Protein AF-A0A7J3IFN7-F1 (afdb_monomer_lite)

Radius of gyration: 14.39 Å; chains: 1; bounding box: 37×24×36 Å

Secondary structure (DSSP, 8-state):
--HHHHHHHHHHHGGGSPPPP--TTHHHHHHHTHHHH-SS-GGGGGSS-HHHHHHHHHHHHHHS--TTS--

Structure (mmCIF, N/CA/C/O backbone):
data_AF-A0A7J3IFN7-F1
#
_entry.id   AF-A0A7J3IFN7-F1
#
loop_
_atom_site.group_PDB
_atom_site.id
_atom_site.type_symbol
_atom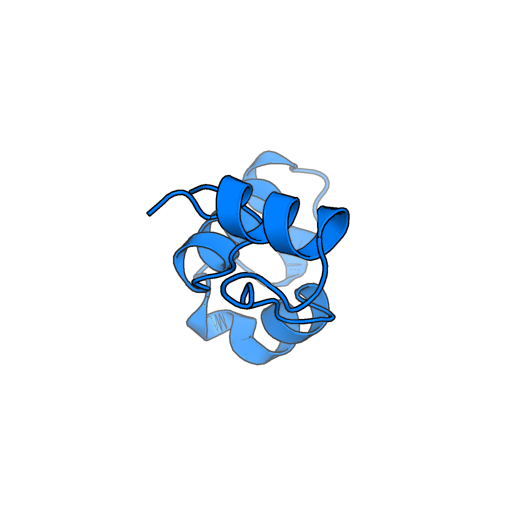_site.label_atom_id
_atom_site.label_alt_id
_atom_site.label_comp_id
_atom_site.label_asym_id
_atom_site.label_entity_id
_atom_site.label_seq_id
_atom_site.pdbx_PDB_ins_code
_atom_site.Cartn_x
_atom_site.Cartn_y
_atom_site.Cartn_z
_atom_site.occupancy
_atom_site.B_iso_or_equiv
_atom_site.auth_seq_id
_atom_site.auth_comp_id
_atom_site.auth_asym_id
_atom_site.auth_atom_id
_atom_site.pdbx_PDB_model_num
ATOM 1 N N . MET A 1 1 ? -11.488 13.946 3.938 1.00 52.34 1 MET A N 1
ATOM 2 C CA . MET A 1 1 ? -11.934 13.753 5.337 1.00 52.34 1 MET A CA 1
ATOM 3 C C . MET A 1 1 ? -10.764 13.092 6.045 1.00 52.34 1 MET A C 1
ATOM 5 O O . MET A 1 1 ? -10.180 12.221 5.429 1.00 52.34 1 MET A O 1
ATOM 9 N N . ASP A 1 2 ? -10.335 13.574 7.212 1.00 78.81 2 ASP A N 1
ATOM 10 C CA . ASP A 1 2 ? -9.039 13.213 7.819 1.00 78.81 2 ASP A CA 1
ATOM 11 C C . ASP A 1 2 ? -8.970 11.707 8.184 1.00 78.81 2 ASP A C 1
ATOM 13 O O . ASP A 1 2 ? -9.527 11.281 9.200 1.00 78.81 2 ASP A O 1
ATOM 17 N N . SER A 1 3 ? -8.351 10.898 7.312 1.00 77.38 3 SER A N 1
ATOM 18 C CA . SER A 1 3 ? -8.176 9.443 7.457 1.00 77.38 3 SER A CA 1
ATOM 19 C C . SER A 1 3 ? -7.453 9.087 8.758 1.00 77.38 3 SER A C 1
ATOM 21 O O . SER A 1 3 ? -7.897 8.220 9.517 1.00 77.38 3 SER A O 1
ATOM 23 N N . LYS A 1 4 ? -6.416 9.860 9.101 1.00 78.62 4 LYS A N 1
ATOM 24 C CA . LYS A 1 4 ? -5.665 9.721 10.350 1.00 78.62 4 LYS A CA 1
ATOM 25 C C . LYS A 1 4 ? -6.558 9.929 11.569 1.00 78.62 4 LYS A C 1
ATOM 27 O O . LYS A 1 4 ? -6.456 9.168 12.533 1.00 78.62 4 LYS A O 1
ATOM 32 N N . ARG A 1 5 ? -7.470 10.907 11.536 1.00 83.62 5 ARG A N 1
ATOM 33 C CA . ARG A 1 5 ? -8.463 11.095 12.609 1.00 83.62 5 ARG A CA 1
ATOM 34 C C . ARG A 1 5 ? -9.345 9.856 12.791 1.00 83.62 5 ARG A C 1
ATOM 36 O O . ARG A 1 5 ? -9.495 9.416 13.928 1.00 83.62 5 ARG A O 1
ATOM 43 N N . ARG A 1 6 ? -9.892 9.277 11.711 1.00 80.00 6 ARG A N 1
ATOM 44 C CA . ARG A 1 6 ? -10.745 8.067 11.788 1.00 80.00 6 ARG A CA 1
ATOM 45 C C . ARG A 1 6 ? -10.000 6.888 12.411 1.00 80.00 6 ARG A C 1
ATOM 47 O O . ARG A 1 6 ? -10.522 6.216 13.296 1.00 80.00 6 ARG A O 1
ATOM 54 N N . MET A 1 7 ? -8.750 6.687 12.005 1.00 80.94 7 MET A N 1
ATOM 55 C CA . MET A 1 7 ? -7.892 5.640 12.553 1.00 80.94 7 MET A CA 1
ATOM 56 C C . MET A 1 7 ? -7.619 5.843 14.055 1.00 80.94 7 MET A C 1
ATOM 58 O O . MET A 1 7 ? -7.785 4.913 14.846 1.00 80.94 7 MET A O 1
ATOM 62 N N . LEU A 1 8 ? -7.279 7.067 14.476 1.00 82.25 8 LEU A N 1
ATOM 63 C CA . LEU A 1 8 ? -7.029 7.388 15.887 1.00 82.25 8 LEU A CA 1
ATOM 64 C C . LEU A 1 8 ? -8.284 7.254 16.761 1.00 82.25 8 LEU A C 1
ATOM 66 O O . LEU A 1 8 ? -8.196 6.776 17.896 1.00 82.25 8 LEU A O 1
ATOM 70 N N . GLU A 1 9 ? -9.451 7.655 16.258 1.00 85.75 9 GLU A N 1
ATOM 71 C CA . GLU A 1 9 ? -10.727 7.499 16.963 1.00 85.75 9 GLU A CA 1
ATOM 72 C C . GLU A 1 9 ? -11.074 6.022 17.167 1.00 85.75 9 GLU A C 1
ATOM 74 O O . GLU A 1 9 ? -11.354 5.626 18.299 1.00 85.75 9 GLU A O 1
ATOM 79 N N . ALA A 1 10 ? -10.942 5.191 16.130 1.00 82.62 10 ALA A N 1
ATOM 80 C CA . ALA A 1 10 ? -11.214 3.759 16.231 1.00 82.62 10 ALA A CA 1
ATOM 81 C C . ALA A 1 10 ? -10.266 3.036 17.205 1.00 82.62 10 ALA A C 1
ATOM 83 O O . ALA A 1 10 ? -10.706 2.177 17.968 1.00 82.62 10 ALA A O 1
ATOM 84 N N . ILE A 1 11 ? -8.977 3.397 17.236 1.00 80.81 11 ILE A N 1
ATOM 85 C CA . ILE A 1 11 ? -8.012 2.814 18.187 1.00 80.81 11 ILE A CA 1
ATOM 86 C C . ILE A 1 11 ? -8.306 3.253 19.627 1.00 80.81 11 ILE A C 1
ATOM 88 O O . ILE A 1 11 ? -8.190 2.451 20.552 1.00 80.81 11 ILE A O 1
ATOM 92 N N . SER A 1 12 ? -8.651 4.526 19.833 1.00 84.94 12 SER A N 1
ATOM 93 C CA . SER A 1 12 ? -8.789 5.101 21.180 1.00 84.94 12 SER A CA 1
ATOM 94 C C . SER A 1 12 ? -10.157 4.872 21.821 1.00 84.94 12 SER A C 1
ATOM 96 O O . SER A 1 12 ? -10.236 4.730 23.040 1.00 84.94 12 SER A O 1
ATOM 98 N N . ARG A 1 13 ? -11.227 4.848 21.021 1.00 84.12 13 ARG A N 1
ATOM 99 C CA . ARG A 1 13 ? -12.625 4.768 21.481 1.00 84.12 13 ARG A CA 1
ATOM 100 C C . ARG A 1 13 ? -13.346 3.512 20.996 1.00 84.12 13 ARG A C 1
ATOM 102 O O . ARG A 1 13 ? -14.487 3.274 21.378 1.00 84.12 13 ARG A O 1
ATOM 109 N N . GLY A 1 14 ? -12.701 2.689 20.171 1.00 71.19 14 GLY A N 1
ATOM 110 C CA . GLY A 1 14 ? -13.322 1.497 19.608 1.00 71.19 14 GLY A CA 1
ATOM 111 C C . GLY A 1 14 ? -14.437 1.835 18.614 1.00 71.19 14 GLY A C 1
ATOM 112 O O . GLY A 1 14 ? -14.361 2.803 17.859 1.00 71.19 14 GLY A O 1
ATOM 113 N N . LEU A 1 15 ? -15.490 1.015 18.613 1.00 67.38 15 LEU A N 1
ATOM 114 C CA . LEU A 1 15 ? -16.557 1.019 17.599 1.00 67.38 15 LEU A CA 1
ATOM 115 C C . LEU A 1 15 ? -17.576 2.173 17.755 1.00 67.38 15 LEU A C 1
ATOM 117 O O . LEU A 1 15 ? -18.614 2.161 17.100 1.00 67.38 15 LEU A O 1
ATOM 121 N N . GLU A 1 16 ? -17.324 3.145 18.639 1.00 74.00 16 GLU A N 1
ATOM 122 C CA . GLU A 1 16 ? -18.191 4.320 18.844 1.00 74.00 16 GLU A CA 1
ATOM 123 C C . GLU A 1 16 ? -18.053 5.380 17.728 1.00 74.00 16 GLU A C 1
ATOM 125 O O . GLU A 1 16 ? -18.788 6.367 17.714 1.00 74.00 16 GLU A O 1
ATOM 130 N N . SER A 1 17 ? -17.111 5.191 16.798 1.00 69.00 17 SER A N 1
ATOM 131 C CA . SER A 1 17 ? -16.795 6.099 15.684 1.00 69.00 17 SER A CA 1
ATOM 132 C C . SER A 1 17 ? -16.928 5.407 14.320 1.00 69.00 17 SER A C 1
ATOM 134 O O . SER A 1 17 ? -17.195 4.207 14.249 1.00 69.00 17 SER A O 1
ATOM 136 N N . GLU A 1 18 ? -16.775 6.161 13.224 1.00 72.62 18 GLU A N 1
ATOM 137 C CA . GLU A 1 18 ? -16.706 5.583 11.874 1.00 72.62 18 GLU A CA 1
ATOM 138 C C . GLU A 1 18 ? -15.578 4.542 11.776 1.00 72.62 18 GLU A C 1
ATOM 140 O O . GLU A 1 18 ? -14.482 4.745 12.298 1.00 72.62 18 GLU A O 1
ATOM 145 N N . PHE A 1 19 ? -15.833 3.431 11.081 1.00 72.38 19 PHE A N 1
ATOM 146 C CA . PHE A 1 19 ? -14.841 2.372 10.908 1.00 72.38 19 PHE A CA 1
ATOM 147 C C . PHE A 1 19 ? -13.792 2.755 9.859 1.00 72.38 19 PHE A C 1
ATOM 149 O O . PHE A 1 19 ? -14.178 3.036 8.723 1.00 72.38 19 PHE A O 1
ATOM 156 N N . PRO A 1 20 ? -12.487 2.711 10.183 1.00 75.12 20 PRO A N 1
ATOM 157 C CA . PRO A 1 20 ? -11.448 2.859 9.178 1.00 75.12 20 PRO A CA 1
ATOM 158 C C . PRO A 1 20 ? -11.396 1.616 8.280 1.00 75.12 20 PRO A C 1
ATOM 160 O O . PRO A 1 20 ? -11.510 0.482 8.756 1.00 75.12 20 PRO A O 1
ATOM 163 N N . VAL A 1 21 ? -11.170 1.821 6.986 1.00 72.38 21 VAL A N 1
ATOM 164 C CA . VAL A 1 21 ? -10.905 0.754 6.020 1.00 72.38 21 VAL A CA 1
ATOM 165 C C . VAL A 1 21 ? -9.411 0.439 6.015 1.00 72.38 21 VAL A C 1
ATOM 167 O O . VAL A 1 21 ? -8.568 1.303 5.769 1.00 72.38 21 VAL A O 1
ATOM 170 N N . VAL A 1 22 ? -9.077 -0.826 6.278 1.00 74.50 22 VAL A N 1
ATOM 171 C CA . VAL A 1 22 ? -7.703 -1.342 6.240 1.00 74.50 22 VAL A CA 1
ATOM 172 C C . VAL A 1 22 ? -7.681 -2.653 5.460 1.00 74.50 22 VAL A C 1
ATOM 174 O O . VAL A 1 22 ? -8.511 -3.530 5.696 1.00 74.50 22 VAL A O 1
ATOM 177 N N . ILE A 1 23 ? -6.704 -2.810 4.563 1.00 75.25 23 ILE A N 1
ATOM 178 C CA . ILE A 1 23 ? -6.416 -4.085 3.900 1.00 75.25 23 ILE A CA 1
ATOM 179 C C . ILE A 1 23 ? -5.266 -4.758 4.657 1.00 75.25 23 ILE A C 1
ATOM 181 O O . ILE A 1 23 ? -4.142 -4.248 4.637 1.00 75.25 23 ILE A O 1
ATOM 185 N N . PRO A 1 24 ? -5.500 -5.886 5.349 1.00 79.62 24 PRO A N 1
ATOM 186 C CA . PRO A 1 24 ? -4.412 -6.637 5.954 1.00 79.62 24 PRO A CA 1
ATOM 187 C C . PRO A 1 24 ? -3.513 -7.230 4.860 1.00 79.62 24 PRO A C 1
ATOM 189 O O . PRO A 1 24 ? -3.979 -7.590 3.783 1.00 79.62 24 PRO A O 1
ATOM 192 N N . TYR A 1 25 ? -2.218 -7.368 5.156 1.00 87.50 25 TYR A N 1
ATOM 193 C CA . TYR A 1 25 ? -1.227 -7.951 4.241 1.00 87.50 25 TYR A CA 1
ATOM 194 C C . TYR A 1 25 ? -1.106 -7.219 2.892 1.00 87.50 25 TYR A C 1
ATOM 196 O O . TYR A 1 25 ? -1.063 -7.852 1.836 1.00 87.50 25 TYR A O 1
ATOM 204 N N . THR A 1 26 ? -0.972 -5.890 2.921 1.00 89.56 26 THR A N 1
ATOM 205 C CA . THR A 1 26 ? -0.788 -5.053 1.719 1.00 89.56 26 THR A CA 1
ATOM 206 C C . THR A 1 26 ? 0.338 -5.527 0.796 1.00 89.56 26 THR A C 1
ATOM 208 O O . THR A 1 26 ? 0.216 -5.402 -0.415 1.00 89.56 26 THR A O 1
ATOM 211 N N . GLY A 1 27 ? 1.395 -6.153 1.324 1.00 89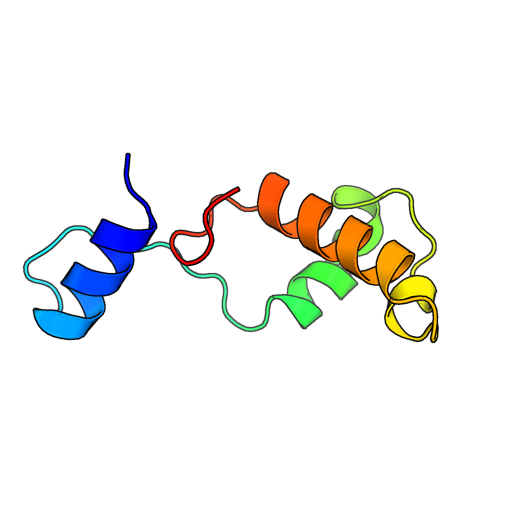.62 27 GLY A N 1
ATOM 212 C CA . GLY A 1 27 ? 2.455 -6.750 0.502 1.00 89.62 27 GLY A CA 1
ATOM 213 C C . GLY A 1 27 ? 2.008 -7.956 -0.339 1.00 89.62 27 GLY A C 1
ATOM 214 O O . GLY A 1 27 ? 2.502 -8.137 -1.449 1.00 89.62 27 GLY A O 1
ATOM 215 N N . ILE A 1 28 ? 1.067 -8.773 0.153 1.00 92.19 28 ILE A N 1
ATOM 216 C CA . ILE A 1 28 ? 0.470 -9.869 -0.632 1.00 92.19 28 ILE A CA 1
ATOM 217 C C . ILE A 1 28 ? -0.455 -9.282 -1.698 1.00 92.19 28 ILE A C 1
ATOM 219 O O . ILE A 1 28 ? -0.365 -9.678 -2.855 1.00 92.19 28 ILE A O 1
ATOM 223 N N . PHE A 1 29 ? -1.276 -8.295 -1.325 1.00 92.50 29 PHE A N 1
ATOM 224 C CA . PHE A 1 29 ? -2.130 -7.577 -2.271 1.00 92.50 29 PHE A CA 1
ATOM 225 C C . PHE A 1 29 ? -1.308 -6.949 -3.410 1.00 92.50 29 PHE A C 1
ATOM 227 O O . PHE A 1 29 ? -1.606 -7.175 -4.578 1.00 92.50 29 PHE A O 1
ATOM 234 N N . LEU A 1 30 ? -0.226 -6.236 -3.077 1.00 93.69 30 LEU A N 1
ATOM 235 C CA . LEU A 1 30 ? 0.688 -5.636 -4.050 1.00 93.69 30 LEU A CA 1
ATOM 236 C C . LEU A 1 30 ? 1.305 -6.684 -4.985 1.00 93.69 30 LEU A C 1
ATOM 238 O O . LEU A 1 30 ? 1.405 -6.450 -6.183 1.00 93.69 30 LEU A O 1
ATOM 242 N N . ARG A 1 31 ? 1.714 -7.843 -4.455 1.00 93.75 31 ARG A N 1
ATOM 243 C CA . ARG A 1 31 ? 2.263 -8.941 -5.265 1.00 93.75 31 ARG A CA 1
ATOM 244 C C . ARG A 1 31 ? 1.238 -9.465 -6.273 1.00 93.75 31 ARG A C 1
ATOM 246 O O . ARG A 1 31 ? 1.598 -9.705 -7.420 1.00 93.75 31 ARG A O 1
ATOM 253 N N . ASP A 1 32 ? 0.001 -9.670 -5.833 1.00 95.12 32 ASP A N 1
ATOM 254 C CA . ASP A 1 32 ? -1.035 -10.332 -6.632 1.00 95.12 32 ASP A CA 1
ATOM 255 C C . ASP A 1 32 ? -1.684 -9.387 -7.659 1.00 95.12 32 ASP A C 1
ATOM 257 O O . ASP A 1 32 ? -2.156 -9.851 -8.693 1.00 95.12 32 ASP A O 1
ATOM 261 N N . HIS A 1 33 ? -1.634 -8.072 -7.419 1.00 94.81 33 HIS A N 1
ATOM 262 C CA . HIS A 1 33 ? -2.186 -7.025 -8.291 1.00 94.81 33 HIS A CA 1
ATOM 263 C C . HIS A 1 33 ? -1.109 -6.107 -8.886 1.00 94.81 33 HIS A C 1
ATOM 265 O O . HIS A 1 33 ? -1.378 -4.952 -9.210 1.00 94.81 33 HIS A O 1
ATOM 271 N N . TRP A 1 34 ? 0.124 -6.602 -9.014 1.00 96.25 34 TRP A N 1
ATOM 272 C CA . TRP A 1 34 ? 1.295 -5.789 -9.351 1.00 96.25 34 TRP A CA 1
ATOM 273 C C . TRP A 1 34 ? 1.080 -4.883 -10.576 1.00 96.25 34 TRP A C 1
ATOM 275 O O . TRP A 1 34 ? 1.252 -3.669 -10.492 1.00 96.25 34 TRP A O 1
ATOM 285 N N . GLU A 1 35 ? 0.633 -5.469 -11.689 1.00 96.19 35 GLU A N 1
ATOM 286 C CA . GLU A 1 35 ? 0.410 -4.764 -12.961 1.00 96.19 35 GLU A CA 1
ATOM 287 C C . GLU A 1 35 ? -0.782 -3.790 -12.921 1.00 96.19 35 GLU A C 1
ATOM 289 O O . GLU A 1 35 ? -0.878 -2.894 -13.756 1.00 96.19 35 GLU A O 1
ATOM 294 N N . GLU A 1 36 ? -1.696 -3.940 -11.957 1.00 95.56 36 GLU A N 1
ATOM 295 C CA . GLU A 1 36 ? -2.828 -3.026 -11.757 1.00 95.56 36 GLU A CA 1
ATOM 296 C C . GLU A 1 36 ? -2.454 -1.801 -10.912 1.00 95.56 36 GLU A C 1
ATOM 298 O O . GLU A 1 36 ? -3.201 -0.818 -10.879 1.00 95.56 36 GLU A O 1
ATOM 303 N N . ILE A 1 37 ? -1.333 -1.885 -10.191 1.00 95.31 37 ILE A N 1
ATOM 304 C CA . ILE A 1 37 ? -0.889 -0.881 -9.225 1.00 95.31 37 ILE A CA 1
ATOM 305 C C . ILE A 1 37 ? 0.215 -0.013 -9.817 1.00 95.31 37 ILE A C 1
ATOM 307 O O . ILE A 1 37 ? 0.151 1.205 -9.688 1.00 95.31 37 ILE A O 1
ATOM 311 N N . THR A 1 38 ? 1.214 -0.616 -10.463 1.00 95.62 38 THR A N 1
ATOM 312 C CA . THR A 1 38 ? 2.402 0.102 -10.930 1.00 95.62 38 THR A CA 1
ATOM 313 C C . THR A 1 38 ? 2.957 -0.492 -12.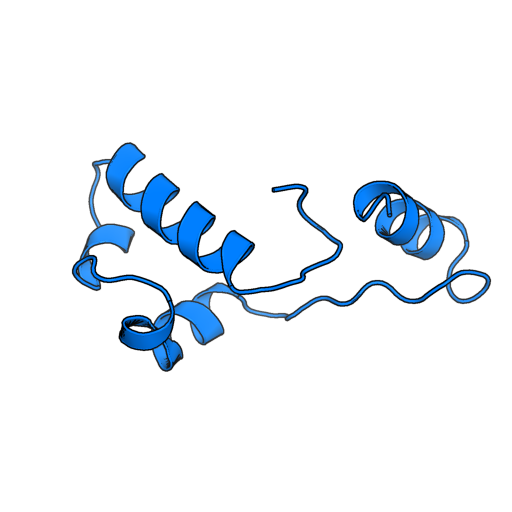226 1.00 95.62 38 THR A C 1
ATOM 315 O O . THR A 1 38 ? 2.784 -1.675 -12.520 1.00 95.62 38 THR A O 1
ATOM 318 N N . ASP A 1 39 ? 3.654 0.329 -13.009 1.00 95.81 39 ASP A N 1
ATOM 319 C CA . ASP A 1 39 ? 4.341 -0.081 -14.241 1.00 95.81 39 ASP A CA 1
ATOM 320 C C . ASP A 1 39 ? 5.800 -0.515 -14.001 1.00 95.81 39 ASP A C 1
ATOM 322 O O . ASP A 1 39 ? 6.510 -0.935 -14.923 1.00 95.81 39 ASP A O 1
ATOM 326 N N . LYS A 1 40 ? 6.268 -0.432 -12.751 1.00 95.31 40 LYS A N 1
ATOM 327 C CA . LYS A 1 40 ? 7.629 -0.808 -12.372 1.00 95.31 40 LYS A CA 1
ATOM 328 C C . LYS A 1 40 ? 7.831 -2.324 -12.455 1.00 95.31 40 LYS A C 1
ATOM 330 O O . LYS A 1 40 ? 6.902 -3.093 -12.234 1.00 95.31 40 LYS A O 1
ATOM 335 N N . PRO A 1 41 ? 9.062 -2.809 -12.686 1.00 94.69 41 PRO A N 1
ATOM 336 C CA . PRO A 1 41 ? 9.344 -4.240 -12.599 1.00 94.69 41 PRO A CA 1
ATOM 337 C C . PRO A 1 41 ? 9.137 -4.794 -11.178 1.00 94.69 41 PRO A C 1
ATOM 339 O O . PRO A 1 41 ? 9.609 -4.197 -10.214 1.00 94.69 41 PRO A O 1
ATOM 342 N N . TRP A 1 42 ? 8.540 -5.983 -11.040 1.00 93.12 42 TRP A N 1
ATOM 343 C CA . TRP A 1 42 ? 8.264 -6.627 -9.737 1.00 93.12 42 TRP A CA 1
ATOM 344 C C . TRP A 1 42 ? 9.483 -6.752 -8.813 1.00 93.12 42 TRP A C 1
ATOM 346 O O . TRP A 1 42 ? 9.377 -6.656 -7.589 1.00 93.12 42 TRP A O 1
ATOM 356 N N . TRP A 1 43 ? 10.674 -6.929 -9.389 1.00 92.62 43 TRP A N 1
ATOM 357 C CA . TRP A 1 43 ? 11.916 -7.080 -8.631 1.00 92.62 43 TRP A CA 1
ATOM 358 C C . TRP A 1 43 ? 12.388 -5.773 -7.977 1.00 92.62 43 TRP A C 1
ATOM 360 O O . TRP A 1 43 ? 13.316 -5.809 -7.167 1.00 92.62 43 TRP A O 1
ATOM 370 N N . VAL A 1 44 ? 11.753 -4.627 -8.264 1.00 94.56 44 VAL A N 1
ATOM 371 C CA . VAL A 1 44 ? 12.057 -3.333 -7.628 1.00 94.56 44 VAL A CA 1
ATOM 372 C C . VAL A 1 44 ? 11.939 -3.411 -6.104 1.00 94.56 44 VAL A C 1
ATOM 374 O O . VAL A 1 44 ? 12.777 -2.837 -5.413 1.00 94.56 44 VAL A O 1
ATOM 377 N N . MET A 1 45 ? 11.012 -4.209 -5.564 1.00 91.75 45 MET A N 1
ATOM 378 C CA . MET A 1 45 ? 10.883 -4.404 -4.109 1.00 91.75 45 MET A CA 1
ATOM 379 C C . MET A 1 45 ? 12.096 -5.082 -3.459 1.00 91.75 45 MET A C 1
ATOM 381 O O . MET A 1 45 ? 12.286 -4.970 -2.250 1.00 91.75 45 MET A O 1
ATOM 385 N N . SER A 1 46 ? 12.911 -5.792 -4.245 1.00 90.19 46 SER A N 1
ATOM 386 C CA . SER A 1 46 ? 14.150 -6.445 -3.799 1.00 90.19 46 SER A CA 1
ATOM 387 C C . SER A 1 46 ? 15.408 -5.635 -4.136 1.00 90.19 46 SER A C 1
ATOM 389 O O . SER A 1 46 ? 16.519 -6.080 -3.851 1.00 90.19 46 SER A O 1
ATOM 391 N N . ASN A 1 47 ? 15.263 -4.459 -4.755 1.00 87.44 47 ASN A N 1
ATOM 392 C CA . ASN A 1 47 ? 16.381 -3.591 -5.104 1.00 87.44 47 ASN A CA 1
ATOM 393 C C . ASN A 1 47 ? 16.855 -2.782 -3.879 1.00 87.44 47 ASN A C 1
ATOM 395 O O . ASN A 1 47 ? 16.067 -2.406 -3.015 1.00 87.44 47 ASN A O 1
ATOM 399 N N . I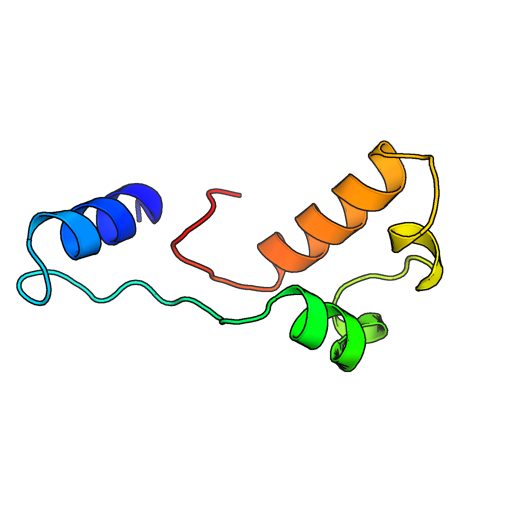LE A 1 48 ? 18.151 -2.468 -3.828 1.00 89.56 48 ILE A N 1
ATOM 400 C CA . ILE A 1 48 ? 18.752 -1.561 -2.836 1.00 89.56 48 ILE A CA 1
ATOM 401 C C . ILE A 1 48 ? 18.317 -0.103 -3.080 1.00 89.56 48 ILE A C 1
ATOM 403 O O . ILE A 1 48 ? 18.360 0.718 -2.164 1.00 89.56 48 ILE A O 1
ATOM 407 N N . ASN A 1 49 ? 17.884 0.236 -4.300 1.00 91.25 49 ASN A N 1
ATOM 408 C CA . ASN A 1 49 ? 17.365 1.561 -4.624 1.00 91.25 49 ASN A CA 1
ATOM 409 C C . ASN A 1 49 ? 16.036 1.834 -3.899 1.00 91.25 49 ASN A C 1
ATOM 411 O O . ASN A 1 49 ? 14.957 1.491 -4.384 1.00 91.25 49 ASN A O 1
ATOM 415 N N . LEU A 1 50 ? 16.139 2.507 -2.752 1.00 91.81 50 LEU A N 1
ATOM 416 C CA . LEU A 1 50 ? 15.002 2.869 -1.916 1.00 91.81 50 LEU A CA 1
ATOM 417 C C . LEU A 1 50 ? 14.004 3.783 -2.638 1.00 91.81 50 LEU A C 1
ATOM 419 O O . LEU A 1 50 ? 12.807 3.619 -2.442 1.00 91.81 50 LEU A O 1
ATOM 423 N N . SER A 1 51 ? 14.464 4.703 -3.489 1.00 93.44 51 SER A N 1
ATOM 424 C CA . SER A 1 51 ? 13.577 5.626 -4.208 1.00 93.44 51 SER A CA 1
ATOM 425 C C . SER A 1 51 ? 12.620 4.880 -5.133 1.00 93.44 51 SER A C 1
ATOM 427 O O . SER A 1 51 ? 11.422 5.126 -5.099 1.00 93.44 51 SER A O 1
ATOM 429 N N . ALA A 1 52 ? 13.124 3.894 -5.879 1.00 92.06 52 ALA A N 1
ATOM 430 C CA . ALA A 1 52 ? 12.282 3.079 -6.753 1.00 92.06 52 ALA A CA 1
ATOM 431 C C . ALA A 1 52 ? 11.251 2.256 -5.961 1.00 92.06 52 ALA A C 1
ATOM 433 O O . ALA A 1 52 ? 10.133 2.056 -6.424 1.00 92.06 52 ALA A O 1
ATOM 434 N N . ARG A 1 53 ? 11.611 1.797 -4.756 1.00 93.56 53 ARG A N 1
ATOM 435 C CA . ARG A 1 53 ? 10.672 1.113 -3.862 1.00 93.56 53 ARG A CA 1
ATOM 436 C C . ARG A 1 53 ? 9.606 2.065 -3.314 1.00 93.56 53 ARG A C 1
ATOM 438 O O . ARG A 1 53 ? 8.449 1.674 -3.240 1.00 93.56 53 ARG A O 1
ATOM 445 N N . LEU A 1 54 ? 9.983 3.286 -2.938 1.00 92.88 54 LEU A N 1
ATOM 446 C CA . LEU A 1 54 ? 9.039 4.290 -2.441 1.00 92.88 54 LEU A CA 1
ATOM 447 C C . LEU A 1 54 ? 8.011 4.678 -3.506 1.00 92.88 54 LEU A C 1
ATOM 449 O O . LEU A 1 54 ? 6.841 4.789 -3.173 1.00 92.88 54 LEU A O 1
ATOM 453 N N . GLU A 1 55 ? 8.414 4.789 -4.774 1.00 94.69 55 GLU A N 1
ATOM 454 C CA . GLU A 1 55 ? 7.476 5.036 -5.880 1.00 94.69 55 GLU A CA 1
ATOM 455 C C . GLU A 1 55 ? 6.389 3.948 -5.968 1.00 94.69 55 GLU A C 1
AT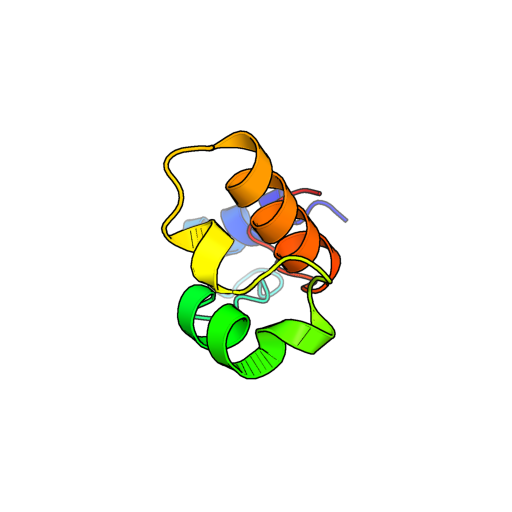OM 457 O O . GLU A 1 55 ? 5.212 4.268 -6.090 1.00 94.69 55 GLU A O 1
ATOM 462 N N . VAL A 1 56 ? 6.755 2.668 -5.818 1.00 94.94 56 VAL A N 1
ATOM 463 C CA . VAL A 1 56 ? 5.781 1.558 -5.811 1.00 94.94 56 VAL A CA 1
ATOM 464 C C . VAL A 1 56 ? 4.829 1.637 -4.612 1.00 94.94 56 VAL A C 1
ATOM 466 O O . VAL A 1 56 ? 3.635 1.378 -4.750 1.00 94.94 56 VAL A O 1
ATOM 469 N N . GLU A 1 57 ? 5.341 1.983 -3.429 1.00 91.44 57 GLU A N 1
ATOM 470 C CA . GLU A 1 57 ? 4.510 2.142 -2.228 1.00 91.44 57 GLU A CA 1
ATOM 471 C C . GLU A 1 57 ? 3.553 3.338 -2.377 1.00 91.44 57 GLU A C 1
ATOM 473 O O . GLU A 1 57 ? 2.387 3.244 -2.006 1.00 91.44 57 GLU A O 1
ATOM 478 N N . GLU A 1 58 ? 3.998 4.445 -2.977 1.00 91.50 58 GLU A N 1
ATOM 479 C CA . GLU A 1 58 ? 3.130 5.583 -3.295 1.00 91.50 58 GLU A CA 1
ATOM 480 C C . GLU A 1 58 ? 2.034 5.216 -4.300 1.00 91.50 58 GLU A C 1
ATOM 482 O O . GLU A 1 58 ? 0.886 5.625 -4.123 1.00 91.50 58 GLU A O 1
ATOM 487 N N . ASP A 1 59 ? 2.359 4.450 -5.343 1.00 93.75 59 ASP A N 1
ATOM 488 C CA . ASP A 1 59 ? 1.376 3.965 -6.316 1.00 93.75 59 ASP A CA 1
ATOM 489 C C . ASP A 1 59 ? 0.323 3.073 -5.642 1.00 93.75 59 ASP A C 1
ATOM 491 O O . ASP A 1 59 ? -0.882 3.255 -5.845 1.00 93.75 59 ASP A O 1
ATOM 495 N N . LEU A 1 60 ? 0.764 2.156 -4.771 1.00 92.12 60 LEU A N 1
ATOM 496 C CA . LEU A 1 60 ? -0.111 1.300 -3.970 1.00 92.12 60 LEU A CA 1
ATOM 497 C C . LEU A 1 60 ? -1.066 2.127 -3.106 1.00 92.12 60 LEU A C 1
ATOM 499 O O . LEU A 1 60 ? -2.269 1.868 -3.091 1.00 92.12 60 LEU A O 1
ATOM 503 N N . LEU A 1 61 ? -0.541 3.128 -2.402 1.00 87.94 61 LEU A N 1
ATOM 504 C CA . LEU A 1 61 ? -1.327 3.981 -1.515 1.00 87.94 61 LEU A CA 1
ATOM 505 C C . LEU A 1 61 ? -2.291 4.892 -2.284 1.00 87.94 61 LEU A C 1
ATOM 507 O O . LEU A 1 61 ? -3.418 5.079 -1.851 1.00 87.94 61 LEU A O 1
ATOM 511 N N . LYS A 1 62 ? -1.916 5.397 -3.464 1.00 88.12 62 LYS A N 1
ATOM 512 C CA . LYS A 1 62 ? -2.841 6.151 -4.332 1.00 88.12 62 LYS A CA 1
ATOM 513 C C . LYS A 1 62 ? -3.961 5.272 -4.883 1.00 88.12 62 LYS A C 1
ATOM 515 O O . LYS A 1 62 ? -5.057 5.764 -5.152 1.00 88.12 62 LYS A O 1
ATOM 520 N N . ARG A 1 63 ? -3.686 3.982 -5.104 1.00 88.75 63 ARG A N 1
ATOM 521 C CA . ARG A 1 63 ? -4.669 3.027 -5.627 1.00 88.75 63 ARG A CA 1
ATOM 522 C C . ARG A 1 63 ? -5.629 2.528 -4.553 1.00 88.75 63 ARG A C 1
ATOM 524 O O . ARG A 1 63 ? -6.762 2.170 -4.877 1.00 88.75 63 ARG A O 1
ATOM 531 N N . LEU A 1 64 ? -5.179 2.491 -3.304 1.00 84.88 64 LEU A N 1
ATOM 532 C CA . LEU A 1 64 ? -5.944 1.990 -2.175 1.00 84.88 64 LEU A CA 1
ATOM 533 C C . LEU A 1 64 ? -6.393 3.135 -1.269 1.00 84.88 64 LEU A C 1
ATOM 535 O O . LEU A 1 64 ? -5.577 3.799 -0.648 1.00 84.88 64 LEU A O 1
ATOM 539 N N . ASP A 1 65 ? -7.701 3.303 -1.107 1.00 77.75 65 ASP A N 1
ATOM 540 C CA . ASP A 1 65 ? -8.288 4.289 -0.188 1.00 77.75 65 ASP A CA 1
ATOM 541 C C . ASP A 1 65 ? -8.201 3.804 1.278 1.00 77.75 65 ASP A C 1
ATOM 543 O O . ASP A 1 65 ? -9.208 3.520 1.927 1.00 77.75 65 ASP A O 1
ATOM 547 N N . LEU A 1 66 ? -6.976 3.585 1.775 1.00 80.06 66 LEU A N 1
ATOM 548 C CA . LEU A 1 66 ? -6.717 3.091 3.128 1.00 80.06 66 LEU A CA 1
ATOM 549 C C . LEU A 1 66 ? -6.709 4.239 4.131 1.00 80.06 66 LEU A C 1
ATOM 551 O O . LEU A 1 66 ? -5.963 5.205 3.995 1.00 80.06 66 LEU A O 1
ATOM 555 N N . ASP A 1 67 ? -7.428 4.062 5.234 1.00 77.94 67 ASP A N 1
ATOM 556 C CA . ASP A 1 67 ? -7.554 5.093 6.266 1.00 77.94 67 ASP A CA 1
ATOM 557 C C . ASP A 1 67 ? -6.297 5.296 7.132 1.00 77.94 67 ASP A C 1
ATOM 559 O O . ASP A 1 67 ? -6.237 6.198 7.966 1.00 77.94 67 ASP A O 1
ATOM 563 N N . TRP A 1 68 ? -5.276 4.455 6.966 1.00 70.38 68 TRP A N 1
ATOM 564 C CA . TRP A 1 68 ? -4.067 4.470 7.794 1.00 70.38 68 TRP A CA 1
ATOM 565 C C . TRP A 1 68 ? -2.940 5.393 7.296 1.00 70.38 68 TRP A C 1
ATOM 567 O O . TRP A 1 68 ? -2.006 5.647 8.057 1.00 70.38 68 TRP A O 1
ATOM 577 N N . VAL A 1 69 ? -2.995 5.886 6.051 1.00 65.50 69 VAL A N 1
ATOM 578 C CA . VAL A 1 69 ? -1.922 6.679 5.427 1.00 65.50 69 VAL A CA 1
ATOM 579 C C . VAL A 1 69 ? -2.536 7.856 4.672 1.00 65.50 69 VAL A C 1
ATOM 581 O O . VAL A 1 69 ? -3.433 7.677 3.857 1.00 65.50 69 VAL A O 1
ATOM 584 N N . GLU A 1 70 ? -2.057 9.065 4.960 1.00 57.97 70 GLU A N 1
ATOM 585 C CA . GLU A 1 70 ? -2.381 10.260 4.175 1.00 57.97 70 GLU A CA 1
ATOM 586 C C . GLU A 1 70 ? -1.522 10.263 2.904 1.00 57.97 70 GLU A C 1
ATOM 588 O O . GLU A 1 70 ? -0.299 10.138 2.996 1.00 57.97 70 GLU A O 1
ATOM 593 N N . CYS A 1 71 ? -2.165 10.381 1.739 1.00 53.62 71 CYS A N 1
ATOM 594 C CA . CYS A 1 71 ? -1.508 10.610 0.450 1.00 53.62 71 CYS A CA 1
ATOM 595 C C . CYS A 1 71 ? -1.547 12.092 0.076 1.00 53.62 71 CYS A C 1
ATOM 597 O O . CYS A 1 71 ? -2.615 12.717 0.283 1.00 53.62 71 CYS A O 1
#

pLDDT: mean 84.71, std 10.54, range 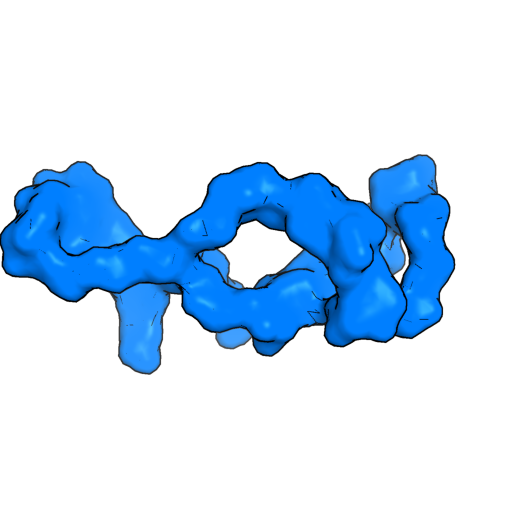[52.34, 96.25]

Foldseek 3Di:
DQLQVQVVCCVPVNPPGDHWDDDPPLVVVCVVCVVVQDPDDPCLCVDPPVVSVVVSVVSSCVVDPGSNDDD

Sequence (71 aa):
MDSKRRMLEAISRGLESEFPVVIPYTGIFLRDHWEEITDKPWWVMSNINLSARLEVEEDLLKRLDLDWVEC